Protein AF-A0A3C2D0X4-F1 (afdb_monomer_lite)

Secondary structure (DSSP, 8-state):
------S----EE-SSEEEETTTTEEEE--SSS-EEEEHHHHHHHHHHHHHHHHHTT--HHHHHHHHHHHH-

Radius of gyration: 11.84 Å; chains: 1; bounding box: 23×38×25 Å

Structure (mmCIF, N/CA/C/O backbone):
data_AF-A0A3C2D0X4-F1
#
_entry.id   AF-A0A3C2D0X4-F1
#
loop_
_atom_site.group_PDB
_atom_site.id
_atom_site.type_symbol
_atom_site.label_atom_id
_atom_site.label_alt_id
_atom_site.label_comp_id
_atom_site.label_asym_id
_atom_site.label_entity_id
_atom_site.label_seq_id
_atom_site.pdbx_PDB_ins_code
_atom_site.Cartn_x
_atom_site.Cartn_y
_atom_site.Cartn_z
_atom_site.occupancy
_atom_site.B_iso_or_equiv
_atom_site.auth_seq_id
_atom_site.auth_comp_id
_atom_site.auth_asym_id
_atom_site.auth_atom_id
_atom_site.pdbx_PDB_model_num
ATOM 1 N N . MET A 1 1 ? 14.774 -18.177 3.744 1.00 38.16 1 MET A N 1
ATOM 2 C CA . MET A 1 1 ? 13.549 -18.382 4.540 1.00 38.16 1 MET A CA 1
ATOM 3 C C . MET A 1 1 ? 12.403 -18.244 3.567 1.00 38.16 1 MET A C 1
ATOM 5 O O . MET A 1 1 ? 12.222 -17.153 3.049 1.00 38.16 1 MET A O 1
ATOM 9 N N . ASP A 1 2 ? 11.733 -19.347 3.242 1.00 37.59 2 ASP A N 1
ATOM 10 C CA . ASP A 1 2 ? 10.515 -19.316 2.431 1.00 37.59 2 ASP A CA 1
ATOM 11 C C . ASP A 1 2 ? 9.393 -18.735 3.287 1.00 37.59 2 ASP A C 1
ATOM 13 O O . ASP A 1 2 ? 8.931 -19.366 4.238 1.00 37.59 2 ASP A O 1
ATOM 17 N N . ILE A 1 3 ? 9.006 -17.498 2.989 1.00 46.91 3 ILE A N 1
ATOM 18 C CA . ILE A 1 3 ? 7.779 -16.922 3.522 1.00 46.91 3 ILE A CA 1
ATOM 19 C C . ILE A 1 3 ? 6.679 -17.455 2.614 1.00 46.91 3 ILE A C 1
ATOM 21 O O . ILE A 1 3 ? 6.541 -17.013 1.475 1.00 46.91 3 ILE A O 1
ATOM 25 N N . THR A 1 4 ? 5.918 -18.438 3.089 1.00 46.88 4 THR A N 1
ATOM 26 C CA . THR A 1 4 ? 4.694 -18.880 2.417 1.00 46.88 4 THR A CA 1
ATOM 27 C C . THR A 1 4 ? 3.667 -17.741 2.510 1.00 46.88 4 THR A C 1
ATOM 29 O O . THR A 1 4 ? 2.834 -17.711 3.408 1.00 46.88 4 THR A O 1
ATOM 32 N N . LEU A 1 5 ? 3.796 -16.752 1.619 1.00 48.28 5 LEU A N 1
ATOM 33 C CA . LEU A 1 5 ? 2.951 -15.563 1.479 1.00 48.28 5 LEU A CA 1
ATOM 34 C C . LEU A 1 5 ? 1.616 -15.963 0.857 1.00 48.28 5 LEU A C 1
ATOM 36 O O . LEU A 1 5 ? 1.410 -15.835 -0.350 1.00 48.28 5 LEU A O 1
ATOM 40 N N . ASN A 1 6 ? 0.705 -16.489 1.661 1.00 62.94 6 ASN A N 1
ATOM 41 C CA . ASN A 1 6 ? -0.663 -16.653 1.211 1.00 62.94 6 ASN A CA 1
ATOM 42 C C . ASN A 1 6 ? -1.607 -16.337 2.357 1.00 62.94 6 ASN A C 1
ATOM 44 O O . ASN A 1 6 ? -1.981 -17.237 3.093 1.00 62.94 6 ASN A O 1
ATOM 48 N N . GLU A 1 7 ? -1.912 -15.047 2.512 1.00 51.50 7 GLU A N 1
ATOM 49 C CA . GLU A 1 7 ? -3.214 -14.543 2.958 1.00 51.50 7 GLU A CA 1
ATOM 50 C C . GLU A 1 7 ? -3.206 -13.001 2.907 1.00 51.50 7 GLU A C 1
ATOM 52 O O . GLU A 1 7 ? -2.669 -12.333 3.780 1.00 51.50 7 GLU A O 1
ATOM 57 N N . SER A 1 8 ? -3.844 -12.446 1.868 1.00 59.25 8 SER A N 1
ATOM 58 C CA . SER A 1 8 ? -4.250 -11.031 1.731 1.00 59.25 8 SER A CA 1
ATOM 59 C C . SER A 1 8 ? -3.181 -10.012 1.308 1.00 59.25 8 SER A C 1
ATOM 61 O O . SER A 1 8 ? -2.808 -9.112 2.054 1.00 59.25 8 SER A O 1
ATOM 63 N N . TRP A 1 9 ? -2.764 -10.073 0.040 1.00 74.69 9 TRP A N 1
ATOM 64 C CA . TRP A 1 9 ? -2.122 -8.927 -0.610 1.00 74.69 9 TRP A CA 1
ATOM 65 C C . TRP A 1 9 ? -3.026 -7.685 -0.524 1.00 74.69 9 TRP A C 1
ATOM 67 O O . TRP A 1 9 ? -4.177 -7.728 -0.963 1.00 74.69 9 TRP A O 1
ATOM 77 N N . ILE A 1 10 ? -2.502 -6.578 0.014 1.00 82.69 10 ILE A N 1
ATOM 78 C CA . ILE A 1 10 ? -3.209 -5.297 0.124 1.00 82.69 10 ILE A CA 1
ATOM 79 C C . ILE A 1 10 ? -3.351 -4.645 -1.258 1.00 82.69 10 ILE A C 1
ATOM 81 O O . ILE A 1 10 ? -2.599 -3.762 -1.633 1.00 82.69 10 ILE A O 1
ATOM 85 N N . SER A 1 11 ? -4.315 -5.099 -2.053 1.00 88.50 11 SER A N 1
ATOM 86 C CA . SER A 1 11 ? -4.685 -4.462 -3.321 1.00 88.50 11 SER A CA 1
ATOM 87 C C . SER A 1 11 ? -6.014 -3.737 -3.183 1.00 88.50 11 SER A C 1
ATOM 89 O O . SER A 1 11 ? -6.963 -4.270 -2.610 1.00 88.50 11 SER A O 1
ATOM 91 N N . GLY A 1 12 ? -6.110 -2.533 -3.736 1.00 90.94 12 GLY A N 1
ATOM 92 C CA . GLY A 1 12 ? -7.347 -1.766 -3.710 1.00 90.94 12 GLY A CA 1
ATOM 93 C C . GLY A 1 12 ? -7.191 -0.345 -4.227 1.00 90.94 12 GLY A C 1
ATOM 94 O O . GLY A 1 12 ? -6.098 0.221 -4.239 1.00 90.94 12 GLY A O 1
ATOM 95 N N . LYS A 1 13 ? -8.319 0.228 -4.649 1.00 93.81 13 LYS A N 1
ATOM 96 C CA . LYS A 1 13 ? -8.461 1.663 -4.881 1.00 93.81 13 LYS A CA 1
ATOM 97 C C . LYS A 1 13 ? -9.123 2.277 -3.655 1.00 93.81 13 LYS A C 1
ATOM 99 O O . LYS A 1 13 ? -10.217 1.861 -3.281 1.00 93.81 13 LYS A O 1
ATOM 104 N N . TYR A 1 14 ? -8.464 3.268 -3.084 1.00 91.44 14 TYR A N 1
ATOM 105 C CA . TYR A 1 14 ? -8.841 3.962 -1.862 1.00 91.44 14 TYR A CA 1
ATOM 106 C C . TYR A 1 14 ? -9.058 5.449 -2.151 1.00 91.44 14 TYR A C 1
ATOM 108 O O . TYR A 1 14 ? -8.734 5.943 -3.234 1.00 91.44 14 TYR A O 1
ATOM 116 N N . SER A 1 15 ? -9.610 6.179 -1.185 1.00 91.06 15 SER A N 1
ATOM 117 C CA . SER A 1 15 ? -9.768 7.634 -1.286 1.00 91.06 15 SER A CA 1
ATOM 118 C C . SER A 1 15 ? -8.427 8.363 -1.394 1.00 91.06 15 SER A C 1
ATOM 120 O O . SER A 1 15 ? -8.335 9.367 -2.093 1.00 91.06 15 SER A O 1
ATOM 122 N N . CYS A 1 16 ? -7.389 7.833 -0.743 1.00 90.19 16 CYS A N 1
ATOM 123 C CA . CYS A 1 16 ? -6.053 8.419 -0.682 1.00 90.19 16 CYS A CA 1
ATOM 124 C C . CYS A 1 16 ? -5.077 7.897 -1.747 1.00 90.19 16 CYS A C 1
ATOM 126 O O . CYS A 1 16 ? -3.962 8.406 -1.833 1.00 90.19 16 CYS A O 1
ATOM 128 N N . GLY A 1 17 ? -5.456 6.900 -2.554 1.00 93.44 17 GLY A N 1
ATOM 129 C CA . GLY A 1 17 ? -4.534 6.313 -3.524 1.00 93.44 17 GLY A CA 1
ATOM 130 C C . GLY A 1 17 ? -4.949 4.951 -4.073 1.00 93.44 17 GLY A C 1
ATOM 131 O O . GLY A 1 17 ? -6.068 4.477 -3.867 1.00 93.44 17 GLY A O 1
ATOM 132 N N . VAL A 1 18 ? -4.020 4.282 -4.749 1.00 95.31 18 VAL A N 1
ATOM 133 C CA . VAL A 1 18 ? -4.175 2.926 -5.288 1.00 95.31 18 VAL A CA 1
ATOM 134 C C . VAL A 1 18 ? -2.983 2.078 -4.885 1.00 95.31 18 VAL A C 1
ATOM 136 O O . VAL A 1 18 ? -1.839 2.490 -5.044 1.00 95.31 18 VAL A O 1
ATOM 139 N N . ILE A 1 19 ? -3.254 0.855 -4.441 1.00 94.94 19 ILE A N 1
ATOM 140 C CA . ILE A 1 19 ? -2.238 -0.185 -4.301 1.00 94.94 19 ILE A CA 1
ATOM 141 C C . ILE A 1 19 ? -2.596 -1.316 -5.260 1.00 94.94 19 ILE A C 1
ATOM 143 O O . ILE A 1 19 ? -3.710 -1.845 -5.220 1.00 94.94 19 ILE A O 1
ATOM 147 N N . ASN A 1 20 ? -1.661 -1.688 -6.132 1.00 93.12 20 ASN A N 1
ATOM 148 C CA . ASN A 1 20 ? -1.822 -2.799 -7.062 1.00 93.12 20 ASN A CA 1
ATOM 149 C C . ASN A 1 20 ? -0.645 -3.763 -6.921 1.00 93.12 20 ASN A C 1
ATOM 151 O O . ASN A 1 20 ? 0.415 -3.578 -7.515 1.00 93.12 20 ASN A O 1
ATOM 155 N N . THR A 1 21 ? -0.851 -4.826 -6.149 1.00 90.25 21 THR A N 1
ATOM 156 C CA . THR A 1 21 ? 0.1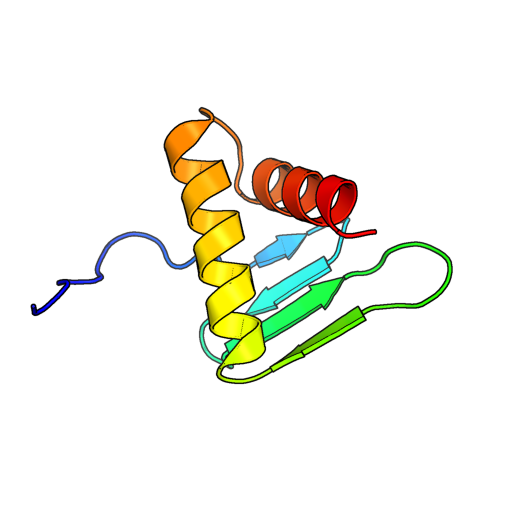81 -5.836 -5.888 1.00 90.25 21 THR A CA 1
ATOM 157 C C . THR A 1 21 ? 0.415 -6.763 -7.083 1.00 90.25 21 THR A C 1
ATOM 159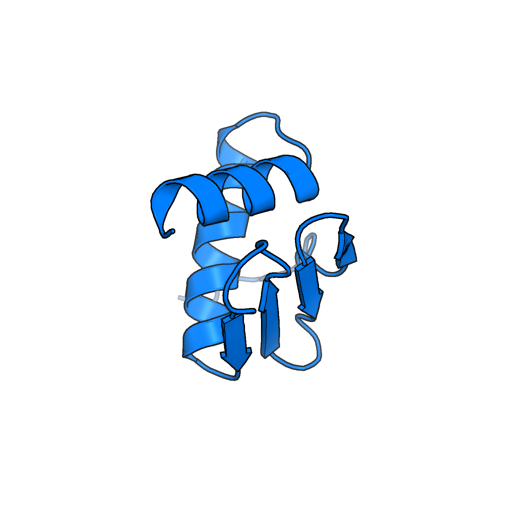 O O . THR A 1 21 ? 1.457 -7.399 -7.158 1.00 90.25 21 THR A O 1
ATOM 162 N N . SER A 1 22 ? -0.512 -6.848 -8.046 1.00 89.25 22 SER A N 1
ATOM 163 C CA . SER A 1 22 ? -0.286 -7.604 -9.289 1.00 89.25 22 SER A CA 1
ATOM 164 C C . SER A 1 22 ? 0.680 -6.894 -10.234 1.00 89.25 22 SER A C 1
ATOM 166 O O . SER A 1 22 ? 1.387 -7.557 -10.988 1.00 89.25 22 SER A O 1
ATOM 168 N N . LEU A 1 23 ? 0.698 -5.560 -10.200 1.00 89.00 23 LEU A N 1
ATOM 169 C CA . LEU A 1 23 ? 1.616 -4.735 -10.985 1.00 89.00 23 LEU A CA 1
ATOM 170 C C . LEU A 1 23 ? 2.819 -4.240 -10.175 1.00 89.00 23 LEU A C 1
ATOM 172 O O . LEU A 1 23 ? 3.743 -3.697 -10.765 1.00 89.00 23 LEU A O 1
ATOM 176 N N . GLY A 1 24 ? 2.809 -4.415 -8.850 1.00 91.38 24 GLY A N 1
ATOM 177 C CA . GLY A 1 24 ? 3.824 -3.850 -7.966 1.00 91.38 24 GLY A CA 1
ATOM 178 C C . GLY A 1 24 ? 3.842 -2.328 -8.056 1.00 91.38 24 GLY A C 1
ATOM 179 O O . GLY A 1 24 ? 4.888 -1.755 -8.331 1.00 91.38 24 GLY A O 1
ATOM 180 N N . THR A 1 25 ? 2.688 -1.672 -7.894 1.00 95.06 25 THR A N 1
ATOM 181 C CA . THR A 1 25 ? 2.584 -0.204 -7.958 1.00 95.06 25 THR A CA 1
ATOM 182 C C . THR A 1 25 ? 1.816 0.372 -6.775 1.00 95.06 25 THR A C 1
ATOM 184 O O . THR A 1 25 ? 0.823 -0.214 -6.330 1.00 95.06 25 THR A O 1
ATOM 187 N N . VAL A 1 26 ? 2.224 1.561 -6.334 1.00 95.12 26 VAL A N 1
ATOM 188 C CA . VAL A 1 26 ? 1.521 2.384 -5.342 1.00 95.12 26 VAL A CA 1
ATOM 189 C C . VAL A 1 26 ? 1.376 3.797 -5.894 1.00 95.12 26 VAL A C 1
ATOM 191 O O . VAL A 1 26 ? 2.351 4.391 -6.341 1.00 95.12 26 VAL A O 1
ATOM 194 N N . GLU A 1 27 ? 0.166 4.336 -5.855 1.00 95.50 27 GLU A N 1
ATOM 195 C CA . GLU A 1 27 ? -0.150 5.712 -6.239 1.00 95.50 27 GLU A CA 1
ATOM 196 C C . GLU A 1 27 ? -0.818 6.411 -5.055 1.00 95.50 27 GLU A C 1
ATOM 198 O O . GLU A 1 27 ? -1.727 5.844 -4.453 1.00 95.50 27 GLU A O 1
ATOM 203 N N . VAL A 1 28 ? -0.390 7.623 -4.715 1.00 93.44 28 VAL A N 1
ATOM 204 C CA . VAL A 1 28 ? -0.958 8.448 -3.640 1.00 93.44 28 VAL A CA 1
ATOM 205 C C . VAL A 1 28 ? -1.546 9.711 -4.255 1.00 93.44 28 VAL A C 1
ATOM 207 O O . VAL A 1 28 ? -0.887 10.402 -5.030 1.00 93.44 28 VAL A O 1
ATOM 210 N N . PHE A 1 29 ? -2.789 10.014 -3.893 1.00 88.56 29 PHE A N 1
ATOM 211 C CA . PHE A 1 29 ? -3.572 11.127 -4.433 1.00 88.56 29 PHE A CA 1
ATOM 212 C C . PHE A 1 29 ? -3.488 12.413 -3.592 1.00 88.56 29 PHE A C 1
ATOM 214 O O . PHE A 1 29 ? -4.375 13.260 -3.708 1.00 88.56 29 PHE A O 1
ATOM 221 N N . ASP A 1 30 ? -2.490 12.553 -2.713 1.00 71.94 30 ASP A N 1
ATOM 222 C CA . ASP A 1 30 ? -2.400 13.713 -1.818 1.00 71.94 30 ASP A CA 1
ATOM 223 C C . ASP A 1 30 ? -2.243 15.045 -2.584 1.00 71.94 30 ASP A C 1
ATOM 225 O O . ASP A 1 30 ? -1.776 15.093 -3.722 1.00 71.94 30 ASP A O 1
ATOM 229 N N . GLN A 1 31 ? -2.745 16.122 -1.979 1.00 62.50 31 GLN A N 1
ATOM 230 C CA . GLN A 1 31 ? -3.431 17.226 -2.658 1.00 62.50 31 GLN A CA 1
ATOM 231 C C . GLN A 1 31 ? -2.542 18.265 -3.365 1.00 62.50 31 GLN A C 1
ATOM 233 O O . GLN A 1 31 ? -3.095 19.190 -3.962 1.00 62.50 31 GLN A O 1
ATOM 238 N N . GLU A 1 32 ? -1.213 18.134 -3.362 1.00 65.00 32 GLU A N 1
ATOM 239 C CA . GLU A 1 32 ? -0.320 19.100 -4.036 1.00 65.00 32 GLU A CA 1
ATOM 240 C C . GLU A 1 32 ? 0.541 18.474 -5.142 1.00 65.00 32 GLU A C 1
ATOM 242 O O . GLU A 1 32 ? 0.587 19.016 -6.248 1.00 65.00 32 GLU A O 1
ATOM 247 N N . GLU A 1 33 ? 1.139 17.304 -4.911 1.00 66.19 33 GLU A N 1
ATOM 248 C CA . GLU A 1 33 ? 1.863 16.536 -5.928 1.00 66.19 33 GLU A CA 1
ATOM 249 C C . GLU A 1 33 ? 1.576 15.044 -5.717 1.00 66.19 33 GLU A C 1
ATOM 251 O O . GLU A 1 33 ? 1.931 14.468 -4.691 1.00 66.19 33 GLU A O 1
ATOM 256 N N . GLY A 1 34 ? 0.891 14.411 -6.674 1.00 79.12 34 GLY A N 1
ATOM 257 C CA . GLY A 1 34 ? 0.634 12.973 -6.609 1.00 79.12 34 GLY A CA 1
ATOM 258 C C . GLY A 1 34 ? 1.948 12.187 -6.582 1.00 79.12 34 GLY A C 1
ATOM 259 O O . GLY A 1 34 ? 2.883 12.507 -7.316 1.00 79.12 34 GLY A O 1
ATOM 260 N N . PHE A 1 35 ? 2.016 11.143 -5.758 1.00 91.38 35 PHE A N 1
ATOM 261 C CA . PHE A 1 35 ? 3.190 10.273 -5.662 1.00 91.38 35 PHE A CA 1
ATOM 262 C C . PHE A 1 35 ? 2.933 8.938 -6.358 1.00 91.38 35 PHE A C 1
ATOM 264 O O . PHE A 1 35 ? 1.842 8.375 -6.263 1.00 91.38 35 PHE A O 1
ATOM 271 N N . PHE A 1 36 ? 3.950 8.413 -7.042 1.00 94.62 36 PHE A N 1
ATOM 272 C CA . PHE A 1 36 ? 3.886 7.123 -7.719 1.00 94.62 36 PHE A CA 1
ATOM 273 C C . PHE A 1 36 ? 5.169 6.320 -7.496 1.00 94.62 36 PHE A C 1
ATOM 275 O O . PHE A 1 36 ? 6.271 6.807 -7.748 1.00 94.62 36 PHE A O 1
ATOM 282 N N . ALA A 1 37 ? 5.007 5.067 -7.078 1.00 95.81 37 ALA A N 1
ATOM 283 C CA . ALA A 1 37 ? 6.066 4.084 -6.909 1.00 95.81 37 ALA A CA 1
ATOM 284 C C . ALA A 1 37 ? 5.759 2.812 -7.706 1.00 95.81 37 ALA A C 1
ATOM 286 O O . ALA A 1 37 ? 4.601 2.409 -7.841 1.00 95.81 37 ALA A O 1
ATOM 287 N N . GLN A 1 38 ? 6.814 2.146 -8.176 1.00 96.25 38 GLN A N 1
ATOM 288 C CA . GLN A 1 38 ? 6.738 0.878 -8.902 1.00 96.25 38 GLN A CA 1
ATOM 289 C C . GLN A 1 38 ? 7.855 -0.086 -8.475 1.00 96.25 38 GLN A C 1
ATOM 291 O O . GLN A 1 38 ? 8.834 0.330 -7.850 1.00 96.25 38 GLN A O 1
ATOM 296 N N . ASP A 1 39 ? 7.715 -1.356 -8.852 1.00 92.94 39 ASP A N 1
ATOM 297 C CA . ASP A 1 39 ? 8.702 -2.421 -8.657 1.00 92.94 39 ASP A CA 1
ATOM 298 C C . ASP A 1 39 ? 9.163 -2.532 -7.188 1.00 92.94 39 ASP A C 1
ATOM 300 O O . ASP A 1 39 ? 8.335 -2.588 -6.279 1.00 92.94 39 ASP A O 1
ATOM 304 N N . GLU A 1 40 ? 10.474 -2.591 -6.938 1.00 93.75 40 GLU A N 1
ATOM 305 C CA . GLU A 1 40 ? 11.069 -2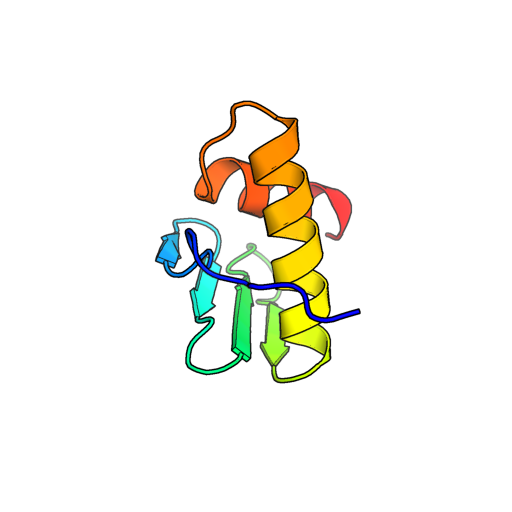.762 -5.605 1.00 93.75 40 GLU A CA 1
ATOM 306 C C . GLU A 1 40 ? 10.576 -1.70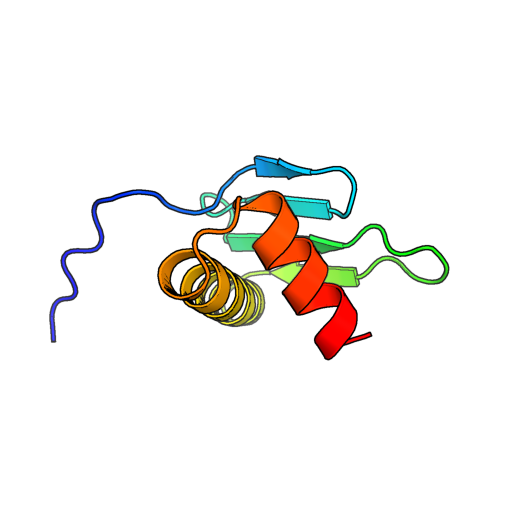8 -4.609 1.00 93.75 40 GLU A C 1
ATOM 308 O O . GLU A 1 40 ? 10.148 -2.054 -3.511 1.00 93.75 40 GLU A O 1
ATOM 313 N N . HIS A 1 41 ? 10.519 -0.443 -5.028 1.00 94.38 41 HIS A N 1
ATOM 314 C CA . HIS A 1 41 ? 10.096 0.644 -4.153 1.00 94.38 41 HIS A CA 1
ATOM 315 C C . HIS A 1 41 ? 8.611 0.543 -3.780 1.00 94.38 41 HIS A C 1
ATOM 317 O O . HIS A 1 41 ? 8.228 0.769 -2.635 1.00 94.38 41 HIS A O 1
ATOM 323 N N . ALA A 1 42 ? 7.755 0.135 -4.720 1.00 94.38 42 ALA A N 1
ATOM 324 C CA . ALA A 1 42 ? 6.359 -0.139 -4.395 1.00 94.38 42 ALA A CA 1
ATOM 325 C C . ALA A 1 42 ? 6.229 -1.308 -3.413 1.00 94.38 42 ALA A C 1
ATOM 327 O O . ALA A 1 42 ? 5.386 -1.257 -2.522 1.00 94.38 42 ALA A O 1
ATOM 328 N N . TRP A 1 43 ? 7.054 -2.350 -3.543 1.00 92.69 43 TRP A N 1
ATOM 329 C CA . TRP A 1 43 ? 7.026 -3.494 -2.630 1.00 92.69 43 TRP A CA 1
ATOM 330 C C . TRP A 1 43 ? 7.493 -3.155 -1.215 1.00 92.69 43 TRP A C 1
ATOM 332 O O . TRP A 1 43 ? 6.927 -3.692 -0.259 1.00 92.69 43 TRP A O 1
ATOM 342 N N . GLU A 1 44 ? 8.464 -2.255 -1.068 1.00 94.62 44 GLU A N 1
ATOM 343 C CA . GLU A 1 44 ? 8.858 -1.690 0.228 1.00 94.62 44 GLU A CA 1
ATOM 344 C C . GLU A 1 44 ? 7.660 -0.995 0.888 1.00 94.62 44 GLU A C 1
ATOM 346 O O . GLU A 1 44 ? 7.257 -1.363 1.992 1.00 94.62 44 GLU A O 1
ATOM 351 N N . ILE A 1 45 ? 7.000 -0.096 0.156 1.00 95.00 45 ILE A N 1
ATOM 352 C CA . ILE A 1 45 ? 5.826 0.647 0.636 1.00 95.00 45 ILE A CA 1
ATOM 353 C C . ILE A 1 45 ? 4.667 -0.294 0.984 1.00 95.00 45 ILE A C 1
ATOM 355 O O . ILE A 1 45 ? 4.071 -0.196 2.055 1.00 95.00 45 ILE A O 1
ATOM 359 N N . ILE A 1 46 ? 4.355 -1.251 0.107 1.00 93.62 46 ILE A N 1
ATOM 360 C CA . ILE A 1 46 ? 3.313 -2.263 0.336 1.00 93.62 46 ILE A CA 1
ATOM 361 C C . ILE A 1 46 ? 3.609 -3.055 1.612 1.00 93.62 46 ILE A C 1
ATOM 363 O O . ILE A 1 46 ? 2.692 -3.342 2.384 1.00 93.62 46 ILE A O 1
ATOM 367 N N . SER A 1 47 ? 4.878 -3.392 1.848 1.00 92.12 47 SER A N 1
ATOM 368 C CA . SER A 1 47 ? 5.301 -4.112 3.047 1.00 92.12 47 SER A CA 1
ATOM 369 C C . SER A 1 47 ? 5.105 -3.267 4.304 1.00 92.12 47 SER A C 1
ATOM 371 O O . SER A 1 47 ? 4.579 -3.779 5.290 1.00 92.12 47 SER A O 1
ATOM 373 N N . GLU A 1 48 ? 5.451 -1.981 4.271 1.00 94.06 48 GLU A N 1
ATOM 374 C CA . GLU A 1 48 ? 5.232 -1.050 5.386 1.00 94.06 48 GLU A CA 1
ATOM 375 C C . GLU A 1 48 ? 3.745 -0.871 5.704 1.00 94.06 48 GLU A C 1
ATOM 377 O O . GLU A 1 48 ? 3.335 -1.023 6.857 1.00 94.06 48 GLU A O 1
ATOM 382 N N . ILE A 1 49 ? 2.914 -0.633 4.686 1.00 93.56 49 ILE A N 1
ATOM 383 C CA . ILE A 1 49 ? 1.462 -0.498 4.859 1.00 93.56 49 ILE A CA 1
ATOM 384 C C . ILE A 1 49 ? 0.871 -1.798 5.418 1.00 93.56 49 ILE A C 1
ATOM 386 O O . ILE A 1 49 ? 0.035 -1.764 6.324 1.00 93.56 49 ILE A O 1
ATOM 390 N N . HIS A 1 50 ? 1.323 -2.954 4.929 1.00 91.94 50 HIS A N 1
ATOM 391 C CA . HIS A 1 50 ? 0.900 -4.250 5.451 1.00 91.94 50 HIS A CA 1
ATOM 392 C C . HIS A 1 50 ? 1.284 -4.425 6.930 1.00 91.94 50 HIS A C 1
ATOM 394 O O . HIS A 1 50 ? 0.456 -4.894 7.709 1.00 91.94 50 HIS A O 1
ATOM 400 N N . GLN A 1 51 ? 2.484 -4.002 7.350 1.00 90.94 51 GLN A N 1
ATOM 401 C CA . GLN A 1 51 ? 2.879 -4.033 8.766 1.00 90.94 51 GLN A CA 1
ATOM 402 C C . GLN A 1 51 ? 1.990 -3.139 9.638 1.00 90.94 51 GLN A C 1
ATOM 404 O O . GLN A 1 51 ? 1.579 -3.566 10.720 1.00 90.94 51 GLN A O 1
ATOM 409 N N . ILE A 1 52 ? 1.654 -1.931 9.174 1.00 92.50 52 ILE A N 1
ATOM 410 C CA . ILE A 1 52 ? 0.727 -1.030 9.880 1.00 92.50 52 ILE A CA 1
ATOM 411 C C . ILE A 1 52 ? -0.643 -1.703 10.029 1.00 92.50 52 ILE A C 1
ATOM 413 O O . ILE A 1 52 ? -1.222 -1.711 11.116 1.00 92.50 52 ILE A O 1
ATOM 417 N N . TRP A 1 53 ? -1.139 -2.315 8.952 1.00 90.88 53 TRP A N 1
ATOM 418 C CA . TRP A 1 53 ? -2.443 -2.966 8.920 1.00 90.88 53 TRP A CA 1
ATOM 419 C C . TRP A 1 53 ? -2.555 -4.121 9.923 1.00 90.88 53 TRP A C 1
ATOM 421 O O . TRP A 1 53 ? -3.462 -4.114 10.759 1.00 90.88 53 TRP A O 1
ATOM 431 N N . ILE A 1 54 ? -1.616 -5.073 9.897 1.00 88.69 54 ILE A N 1
ATOM 432 C CA . ILE A 1 54 ? -1.659 -6.251 10.782 1.00 88.69 54 ILE A CA 1
ATOM 433 C C . ILE A 1 54 ? -1.373 -5.910 12.251 1.00 88.69 54 ILE A C 1
ATOM 435 O O . ILE A 1 54 ? -1.737 -6.682 13.136 1.00 88.69 54 ILE A O 1
ATOM 439 N N . SER A 1 55 ? -0.733 -4.768 12.521 1.00 87.88 55 SER A N 1
ATOM 440 C CA . SER A 1 55 ? -0.397 -4.333 13.883 1.00 87.88 55 SER A CA 1
ATOM 441 C C . SER A 1 55 ? -1.501 -3.509 14.553 1.00 87.88 55 SER A C 1
ATOM 443 O O . SER A 1 55 ? -1.494 -3.379 15.775 1.00 87.88 55 SER A O 1
ATOM 445 N N . GLY A 1 56 ? -2.411 -2.907 13.778 1.00 74.50 56 GLY A N 1
ATOM 446 C CA . GLY A 1 56 ? -3.240 -1.794 14.252 1.00 74.50 56 GLY A CA 1
ATOM 447 C C . GLY A 1 56 ? -4.734 -2.055 14.471 1.00 74.50 56 GLY A C 1
ATOM 448 O O . GLY A 1 56 ? -5.431 -1.113 14.829 1.00 74.50 56 GLY A O 1
ATOM 449 N N . GLU A 1 57 ? -5.264 -3.261 14.226 1.00 82.62 57 GLU A N 1
ATOM 450 C CA . GLU A 1 57 ? -6.727 -3.478 14.077 1.00 82.62 57 GLU A CA 1
ATOM 451 C C . GLU A 1 57 ? -7.379 -2.464 13.104 1.00 82.62 57 GLU A C 1
ATOM 453 O O . GLU A 1 57 ? -8.534 -2.060 13.248 1.00 82.62 57 GLU A O 1
ATOM 458 N N . LEU A 1 58 ? -6.616 -2.023 12.100 1.00 89.56 58 LEU A N 1
ATOM 459 C CA . LEU A 1 58 ? -7.037 -1.022 11.125 1.00 89.56 58 LEU A CA 1
ATOM 460 C C . LEU A 1 58 ? -7.675 -1.684 9.904 1.00 89.56 58 LEU A C 1
ATOM 462 O O . LEU A 1 58 ? -7.476 -2.864 9.611 1.00 89.56 58 LEU A O 1
ATOM 466 N N . THR A 1 59 ? -8.401 -0.891 9.125 1.00 91.50 59 THR A N 1
ATOM 467 C CA . THR A 1 59 ? -8.669 -1.232 7.723 1.00 91.50 59 THR A CA 1
ATOM 468 C C . THR A 1 59 ? -7.421 -1.002 6.867 1.00 91.50 59 THR A C 1
ATOM 470 O O . THR A 1 59 ? -6.529 -0.234 7.232 1.00 91.50 59 THR A O 1
ATOM 473 N N . THR A 1 60 ? -7.369 -1.631 5.693 1.00 91.19 60 THR A N 1
ATOM 474 C CA . THR A 1 60 ? -6.282 -1.419 4.725 1.00 91.19 60 THR A CA 1
ATOM 475 C C . THR A 1 60 ? -6.167 0.044 4.292 1.00 91.19 60 THR A C 1
ATOM 477 O O . THR A 1 60 ? -5.062 0.564 4.173 1.00 91.19 60 THR A O 1
ATOM 480 N N . GLU A 1 61 ? -7.299 0.732 4.120 1.00 92.94 61 GLU A N 1
ATOM 481 C CA . GLU A 1 61 ? -7.334 2.158 3.787 1.00 92.94 61 GLU A CA 1
ATOM 482 C C . GLU A 1 61 ? -6.771 3.031 4.912 1.00 92.94 61 GLU A C 1
ATOM 484 O O . GLU A 1 61 ? -5.978 3.928 4.647 1.00 92.94 61 GLU A O 1
ATOM 489 N N . GLN A 1 62 ? -7.114 2.749 6.172 1.00 94.25 62 GLN A N 1
ATOM 490 C CA . GLN A 1 62 ? -6.556 3.479 7.316 1.00 94.25 62 GLN A CA 1
ATOM 491 C C . GLN A 1 62 ? -5.052 3.249 7.468 1.00 94.25 62 GLN A C 1
ATOM 493 O O . GLN A 1 62 ? -4.321 4.192 7.755 1.00 94.25 62 GLN A O 1
ATOM 498 N N . ALA A 1 63 ? -4.579 2.023 7.243 1.00 94.12 63 ALA A N 1
ATOM 499 C CA . ALA A 1 63 ? -3.150 1.732 7.242 1.00 94.12 63 ALA A CA 1
ATOM 500 C C . ALA A 1 63 ? -2.420 2.510 6.136 1.00 94.12 63 ALA A C 1
ATOM 502 O O . ALA A 1 63 ? -1.352 3.072 6.374 1.00 94.12 63 ALA A O 1
ATOM 503 N N . PHE A 1 64 ? -3.021 2.603 4.947 1.00 94.06 64 PHE A N 1
ATOM 504 C CA . PHE A 1 64 ? -2.469 3.384 3.845 1.00 94.06 64 PHE A CA 1
ATOM 505 C C . PHE A 1 64 ? -2.467 4.888 4.153 1.00 94.06 64 PHE A C 1
ATOM 507 O O . PHE A 1 64 ? -1.450 5.549 3.970 1.00 94.06 64 PHE A O 1
ATOM 514 N N . GLN A 1 65 ? -3.560 5.425 4.700 1.00 93.25 65 GLN A N 1
ATOM 515 C CA . GLN A 1 65 ? -3.630 6.816 5.162 1.00 93.25 65 GLN A CA 1
ATOM 516 C C . GLN A 1 65 ? -2.570 7.121 6.225 1.00 93.25 65 GLN A C 1
ATOM 518 O O . GLN A 1 65 ? -1.909 8.151 6.153 1.00 93.25 65 GLN A O 1
ATOM 523 N N . GLN A 1 66 ? -2.361 6.215 7.181 1.00 94.44 66 GLN A N 1
ATOM 524 C CA . GLN A 1 66 ? -1.349 6.383 8.219 1.00 94.44 66 GLN A CA 1
ATOM 525 C C . GLN A 1 66 ? 0.076 6.364 7.654 1.00 94.44 66 GLN A C 1
ATOM 527 O O . GLN A 1 66 ? 0.923 7.133 8.114 1.00 94.44 66 GLN A O 1
ATOM 532 N N . TRP A 1 67 ? 0.342 5.517 6.656 1.00 94.19 67 TRP A N 1
ATOM 533 C CA . TRP A 1 67 ? 1.617 5.526 5.943 1.00 94.19 67 TRP A CA 1
ATOM 534 C C . TRP A 1 67 ? 1.849 6.865 5.234 1.00 94.19 67 TRP A C 1
ATOM 536 O O . TRP A 1 67 ? 2.918 7.449 5.397 1.00 94.19 67 TRP A O 1
ATOM 546 N N . ILE A 1 68 ? 0.835 7.390 4.532 1.00 92.50 68 ILE A N 1
ATOM 547 C CA . ILE A 1 68 ? 0.902 8.701 3.864 1.00 92.50 68 ILE A CA 1
ATOM 548 C C . ILE A 1 68 ? 1.222 9.797 4.887 1.00 92.50 68 ILE A C 1
ATOM 550 O O . ILE A 1 68 ? 2.220 10.486 4.730 1.00 92.50 68 ILE A O 1
ATOM 554 N N . SER A 1 69 ? 0.472 9.886 5.992 1.00 91.69 69 SER A N 1
ATOM 555 C CA . SER A 1 69 ? 0.702 10.892 7.046 1.00 91.69 69 SER A CA 1
ATOM 556 C C . SER A 1 69 ? 2.063 10.800 7.751 1.00 91.69 69 SER A C 1
ATOM 558 O O . SER A 1 69 ? 2.403 11.689 8.527 1.00 91.69 69 SER A O 1
ATOM 560 N N . SER A 1 70 ? 2.807 9.708 7.562 1.00 91.25 70 SER A N 1
ATOM 561 C CA . SER A 1 70 ? 4.141 9.524 8.147 1.00 91.25 70 SER A CA 1
ATOM 562 C C . SER A 1 70 ? 5.273 9.861 7.170 1.00 91.25 70 SER A C 1
ATOM 564 O O . SER A 1 70 ? 6.410 10.021 7.611 1.00 91.25 70 SER A O 1
ATOM 566 N N . ASN A 1 71 ? 4.979 9.945 5.868 1.00 89.06 71 ASN A N 1
ATOM 567 C CA . ASN A 1 71 ? 5.967 10.096 4.796 1.00 89.06 71 ASN A CA 1
ATOM 568 C C . ASN A 1 71 ? 5.789 11.379 3.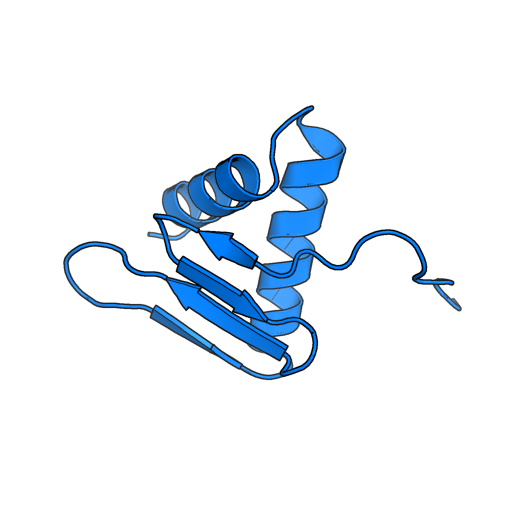959 1.00 89.06 71 ASN A C 1
ATOM 570 O O 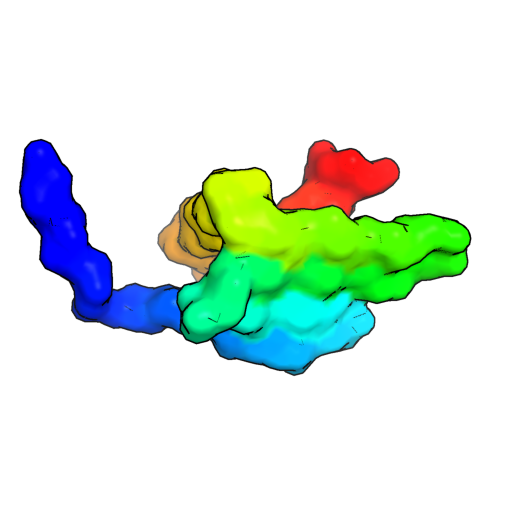. ASN A 1 71 ? 6.715 11.736 3.231 1.00 89.06 71 ASN A O 1
ATOM 574 N N . PHE A 1 72 ? 4.647 12.063 4.082 1.00 84.44 72 PHE A N 1
ATOM 575 C CA . PHE A 1 72 ? 4.309 13.345 3.450 1.00 84.44 72 PHE A CA 1
ATOM 576 C C . PHE A 1 72 ? 3.856 14.339 4.526 1.00 84.44 72 PHE A C 1
ATOM 578 O O . PHE A 1 72 ? 4.263 15.520 4.438 1.00 84.44 72 PHE A O 1
#

Foldseek 3Di:
DDDPPDDDQLADQEPQWGQDPVQLKTWGPDDPDIDIDHDPRSVVLSVQLVVQCVVPVDDSRVSNVVSVVVVD

pLDDT: mean 85.16, std 14.89, range [37.59, 96.25]

Sequence (72 aa):
MDITLNESWISGKYSCGVINTSLGTVEVFDQEEGFFAQDEHAWEIISEIHQIWISGELTTEQAFQQWISSNF